Protein AF-A0A8C3JCE6-F1 (afdb_monomer_lite)

Secondary structure (DSSP, 8-state):
----HHHHHHHHHHHTS-----PPP---EEEE-TT--EEEE----TTSEEEEEEE-S--SSSSPP--EEEEEEE--GGG-SS--EEEEE--SSS---SS-GGG---S--TT--GGG--------

Radius of gyration: 26.01 Å; chains: 1; bounding box: 96×39×37 Å

Foldseek 3Di:
DDPPPPVVVVVVVVVPPPPPPLPQDDPAAWDADPQRKIWHWHDQDPQQKTKTWIFGPDDPDPWDTDIWIKIWGWDDPPSPSDTDIDMDTDGPTPPDDPDDPVPPDPPDDPPDDPPPPPPDDDDD

Structure (mmCIF, N/CA/C/O backbone):
data_AF-A0A8C3JCE6-F1
#
_entry.id   AF-A0A8C3JCE6-F1
#
loop_
_atom_site.group_PDB
_atom_site.id
_atom_site.type_symbol
_atom_site.label_atom_id
_atom_site.label_alt_id
_atom_site.label_comp_id
_atom_site.label_asym_id
_atom_site.label_entity_id
_atom_site.label_seq_id
_atom_site.pdbx_PDB_ins_code
_atom_site.Cartn_x
_atom_site.Cartn_y
_atom_site.Cartn_z
_atom_site.occupancy
_atom_site.B_iso_or_equiv
_atom_site.auth_seq_id
_atom_site.auth_comp_id
_atom_site.auth_asym_id
_atom_site.auth_atom_id
_atom_site.pdbx_PDB_model_num
ATOM 1 N N . MET A 1 1 ? -63.593 -9.966 15.697 1.00 45.19 1 MET A N 1
ATOM 2 C CA . MET A 1 1 ? -62.556 -11.003 15.852 1.00 45.19 1 MET A CA 1
ATOM 3 C C . MET A 1 1 ? -61.497 -10.745 14.784 1.00 45.19 1 MET A C 1
ATOM 5 O O . MET A 1 1 ? -61.809 -10.823 13.610 1.00 45.19 1 MET A O 1
ATOM 9 N N . VAL A 1 2 ? -60.333 -10.270 15.236 1.00 52.44 2 VAL A N 1
ATOM 10 C CA . VAL A 1 2 ? -58.968 -10.300 14.667 1.00 52.44 2 VAL A CA 1
ATOM 11 C C . VAL A 1 2 ? -58.776 -10.265 13.136 1.00 52.44 2 VAL A C 1
ATOM 13 O O . VAL A 1 2 ? -58.744 -11.302 12.486 1.00 52.44 2 VAL A O 1
ATOM 16 N N . GLN A 1 3 ? -58.436 -9.086 12.604 1.00 55.47 3 GLN A N 1
ATOM 17 C CA . GLN A 1 3 ? -57.632 -8.949 11.379 1.00 55.47 3 GLN A CA 1
ATOM 18 C C . GLN A 1 3 ? -56.282 -8.301 11.736 1.00 55.47 3 GLN A C 1
ATOM 20 O O . GLN A 1 3 ? -55.982 -7.176 11.355 1.00 55.47 3 GLN A O 1
ATOM 25 N N . ALA A 1 4 ? -55.491 -8.996 12.558 1.00 56.81 4 ALA A N 1
ATOM 26 C CA . ALA A 1 4 ? -54.167 -8.550 13.017 1.00 56.81 4 ALA A CA 1
ATOM 27 C C . ALA A 1 4 ? -53.006 -9.222 12.252 1.00 56.81 4 ALA A C 1
ATOM 29 O O . ALA A 1 4 ? -51.842 -8.878 12.431 1.00 56.81 4 ALA A O 1
ATOM 30 N N . THR A 1 5 ? -53.310 -10.188 11.388 1.00 60.31 5 THR A N 1
ATOM 31 C CA . THR A 1 5 ? -52.348 -11.121 10.792 1.00 60.31 5 THR A CA 1
ATOM 32 C C . THR A 1 5 ? -51.384 -10.527 9.752 1.00 60.31 5 THR A C 1
ATOM 34 O O . THR A 1 5 ? -50.203 -10.861 9.833 1.00 60.31 5 THR A O 1
ATOM 37 N N . PRO A 1 6 ? -51.771 -9.635 8.814 1.00 59.38 6 PRO A N 1
ATOM 38 C CA . PRO A 1 6 ? -50.825 -9.162 7.796 1.00 59.38 6 PRO A CA 1
ATOM 39 C C . PRO A 1 6 ? -49.832 -8.122 8.340 1.00 59.38 6 PRO A C 1
ATOM 41 O O . PRO A 1 6 ? -48.670 -8.108 7.938 1.00 59.38 6 PRO A O 1
ATOM 44 N N . PHE A 1 7 ? -50.256 -7.294 9.302 1.00 58.94 7 PHE A N 1
ATOM 45 C CA . PHE A 1 7 ? -49.386 -6.314 9.965 1.00 58.94 7 PHE A CA 1
ATOM 46 C C . PHE A 1 7 ? -48.319 -6.991 10.834 1.00 58.94 7 PHE A C 1
ATOM 48 O O . PHE A 1 7 ? -47.158 -6.586 10.810 1.00 58.94 7 PHE A O 1
ATOM 55 N N . LEU A 1 8 ? -48.692 -8.054 11.556 1.00 60.34 8 LEU A N 1
ATOM 56 C CA . LEU A 1 8 ? -47.750 -8.854 12.343 1.00 60.34 8 LEU A CA 1
ATOM 57 C C . LEU A 1 8 ? -46.734 -9.587 11.453 1.00 60.34 8 LEU A C 1
ATOM 59 O O . LEU A 1 8 ? -45.559 -9.653 11.808 1.00 60.34 8 LEU A O 1
ATOM 63 N N . LEU A 1 9 ? -47.156 -10.070 10.278 1.00 59.81 9 LEU A N 1
ATOM 64 C CA . LEU A 1 9 ? -46.260 -10.701 9.303 1.00 59.81 9 LEU A CA 1
ATOM 65 C C . LEU A 1 9 ? -45.226 -9.710 8.742 1.00 59.81 9 LEU A C 1
ATOM 67 O O . LEU A 1 9 ? -44.034 -10.016 8.737 1.00 59.81 9 LEU A O 1
ATOM 71 N N . LEU A 1 10 ? -45.643 -8.502 8.349 1.00 60.16 10 LEU A N 1
ATOM 72 C CA . LEU A 1 10 ? -44.723 -7.451 7.887 1.00 60.16 10 LEU A CA 1
ATOM 73 C C . LEU A 1 10 ? -43.743 -7.004 8.981 1.00 60.16 10 LEU A C 1
ATOM 75 O O . LEU A 1 10 ? -42.556 -6.827 8.707 1.00 60.16 10 LEU A O 1
ATOM 79 N N . LEU A 1 11 ? -44.214 -6.880 10.227 1.00 59.09 11 LEU A N 1
ATOM 80 C CA . LEU A 1 11 ? -43.359 -6.537 11.363 1.00 59.09 11 LEU A CA 1
ATOM 81 C C . LEU A 1 11 ? -42.326 -7.643 11.638 1.00 59.09 11 LEU A C 1
ATOM 83 O O . LEU A 1 11 ? -41.154 -7.350 11.856 1.00 59.09 11 LEU A O 1
ATOM 87 N N . SER A 1 12 ? -42.729 -8.915 11.552 1.00 61.41 12 SER A N 1
ATOM 88 C CA . SER A 1 12 ? -41.815 -10.049 11.731 1.00 61.41 12 SER A CA 1
ATOM 89 C C . SER A 1 12 ? -40.740 -10.136 10.640 1.00 61.41 12 SER A C 1
ATOM 91 O O . SER A 1 12 ? -39.593 -10.446 10.951 1.00 61.41 12 SER A O 1
ATOM 93 N N . LEU A 1 13 ? -41.055 -9.779 9.388 1.00 58.72 13 LEU A N 1
ATOM 94 C CA . LEU A 1 13 ? -40.083 -9.790 8.290 1.00 58.72 13 LEU A CA 1
ATOM 95 C C . LEU A 1 13 ? -39.020 -8.685 8.438 1.00 58.72 13 LEU A C 1
ATOM 97 O O . LEU A 1 13 ? -37.858 -8.901 8.101 1.00 58.72 13 LEU A O 1
ATOM 101 N N . ALA A 1 14 ? -39.389 -7.530 9.003 1.00 59.41 14 ALA A N 1
ATOM 102 C CA . ALA A 1 14 ? -38.454 -6.441 9.289 1.00 59.41 14 ALA A CA 1
ATOM 103 C C . ALA A 1 14 ? -37.487 -6.757 10.450 1.00 59.41 14 ALA A C 1
ATOM 105 O O . ALA A 1 14 ? -36.352 -6.286 10.435 1.00 59.41 14 ALA A O 1
ATOM 106 N N . LEU A 1 15 ? -37.899 -7.573 11.432 1.00 57.53 15 LEU A N 1
ATOM 107 C CA . LEU A 1 15 ? -37.045 -7.968 12.565 1.00 57.53 15 LEU A CA 1
ATOM 108 C C . LEU A 1 15 ? -36.015 -9.060 12.224 1.00 57.53 15 LEU A C 1
ATOM 110 O O . LEU A 1 15 ? -35.047 -9.225 12.961 1.00 57.53 15 LEU A O 1
ATOM 114 N N . VAL A 1 16 ? -36.211 -9.805 11.131 1.00 57.81 16 VAL A N 1
ATOM 115 C CA . VAL A 1 16 ? -35.316 -10.905 10.714 1.00 57.81 16 VAL A CA 1
ATOM 116 C C . VAL A 1 16 ? -34.227 -10.429 9.745 1.00 57.81 16 VAL A C 1
ATOM 118 O O . VAL A 1 16 ? -33.332 -11.200 9.407 1.00 57.81 16 VAL A O 1
ATOM 121 N N . ALA A 1 17 ? -34.239 -9.155 9.330 1.00 59.75 17 ALA A N 1
ATOM 122 C CA . ALA A 1 17 ? -33.126 -8.577 8.587 1.00 59.75 17 ALA A CA 1
ATOM 123 C C . ALA A 1 17 ? -31.846 -8.732 9.431 1.00 59.75 17 ALA A C 1
ATOM 125 O O . ALA A 1 17 ? -31.771 -8.143 10.513 1.00 59.75 17 ALA A O 1
ATOM 126 N N . PRO A 1 18 ? -30.846 -9.523 8.987 1.00 59.22 18 PRO A N 1
ATOM 127 C CA . PRO A 1 18 ? -29.585 -9.631 9.696 1.00 59.22 18 PRO A CA 1
ATOM 128 C C . PRO A 1 18 ? -29.032 -8.219 9.792 1.00 59.22 18 PRO A C 1
ATOM 130 O O . PRO A 1 18 ? -28.709 -7.613 8.768 1.00 59.22 18 PRO A O 1
ATOM 133 N N . GLY A 1 19 ? -28.998 -7.669 11.008 1.00 57.03 19 GLY A N 1
ATOM 134 C CA . GLY A 1 19 ? -28.408 -6.365 11.245 1.00 57.03 19 GLY A CA 1
ATOM 135 C C . GLY A 1 19 ? -27.041 -6.381 10.584 1.00 57.03 19 GLY A C 1
ATOM 136 O O . GLY A 1 19 ? -26.227 -7.255 10.894 1.00 57.03 19 GLY A O 1
ATOM 137 N N . LEU A 1 20 ? -26.833 -5.490 9.612 1.00 57.34 20 LEU A N 1
ATOM 138 C CA . LEU A 1 20 ? -25.555 -5.314 8.939 1.00 57.34 20 LEU A CA 1
ATOM 139 C C . LEU A 1 20 ? -24.566 -4.877 10.015 1.00 57.34 20 LEU A C 1
ATOM 141 O O . LEU A 1 20 ? -24.383 -3.691 10.277 1.00 57.34 20 LEU A O 1
ATOM 145 N N . SER A 1 21 ? -23.985 -5.853 10.712 1.00 60.41 21 SER A N 1
ATOM 146 C CA . SER A 1 21 ? -22.917 -5.622 11.659 1.00 60.41 21 SER A CA 1
ATOM 147 C C . SER A 1 21 ? -21.794 -5.041 10.824 1.00 60.41 21 SER A C 1
ATOM 149 O O . SER A 1 21 ? -21.212 -5.738 9.988 1.00 60.41 21 SER A O 1
ATOM 151 N N . ALA A 1 22 ? -21.577 -3.734 10.970 1.00 62.16 22 ALA A N 1
ATOM 152 C CA . ALA A 1 22 ? -20.500 -3.035 10.303 1.00 62.16 22 ALA A CA 1
ATOM 153 C C . ALA A 1 22 ? -19.204 -3.725 10.728 1.00 62.16 22 ALA A C 1
ATOM 155 O O . ALA A 1 22 ? -18.719 -3.533 11.846 1.00 62.16 22 ALA A O 1
ATOM 156 N N . ARG A 1 23 ? -18.687 -4.609 9.865 1.00 64.25 23 ARG A N 1
ATOM 157 C CA . ARG A 1 23 ? -17.450 -5.330 10.142 1.00 64.25 23 ARG A CA 1
ATOM 158 C C . ARG A 1 23 ? -16.377 -4.279 10.362 1.00 64.25 23 ARG A C 1
ATOM 160 O O . ARG A 1 23 ? -16.171 -3.406 9.522 1.00 64.25 23 ARG A O 1
ATOM 167 N N . LYS A 1 24 ? -15.713 -4.354 11.512 1.00 69.94 24 LYS A N 1
ATOM 168 C CA . LYS A 1 24 ? -14.543 -3.531 11.805 1.00 69.94 24 LYS A CA 1
ATOM 169 C C . LYS A 1 24 ? -13.541 -3.714 10.664 1.00 69.94 24 LYS A C 1
ATOM 171 O O . LYS A 1 24 ? -13.167 -4.847 10.368 1.00 69.94 24 LYS A O 1
ATOM 176 N N . CYS A 1 25 ? -13.140 -2.623 10.013 1.00 79.56 25 CYS A N 1
ATOM 177 C CA . CYS A 1 25 ? -12.182 -2.684 8.916 1.00 79.56 25 CYS A CA 1
ATOM 178 C C . CYS A 1 25 ? -10.793 -3.045 9.473 1.00 79.56 25 CYS A C 1
ATOM 180 O O . CYS A 1 25 ? -10.243 -2.318 10.304 1.00 79.56 25 CYS A O 1
ATOM 182 N N . VAL A 1 26 ? -10.253 -4.195 9.064 1.00 88.50 26 VAL A N 1
ATOM 183 C CA . VAL A 1 26 ? -8.949 -4.713 9.506 1.00 88.50 26 VAL A CA 1
ATOM 184 C C . VAL A 1 26 ? -8.009 -4.715 8.309 1.00 88.50 26 VAL A C 1
ATOM 186 O O . VAL A 1 26 ? -8.312 -5.368 7.318 1.00 88.50 26 VAL A O 1
ATOM 189 N N . LEU A 1 27 ? -6.879 -4.000 8.398 1.00 92.38 27 LEU A N 1
ATOM 190 C CA . LEU A 1 27 ? -5.908 -3.915 7.294 1.00 92.38 27 LEU A CA 1
ATOM 191 C C . LEU A 1 27 ? -5.013 -5.152 7.184 1.00 92.38 27 LEU A C 1
ATOM 193 O O . LEU A 1 27 ? -4.523 -5.446 6.101 1.00 92.38 27 LEU A O 1
ATOM 197 N N . THR A 1 28 ? -4.778 -5.874 8.281 1.00 95.50 28 THR A N 1
ATOM 198 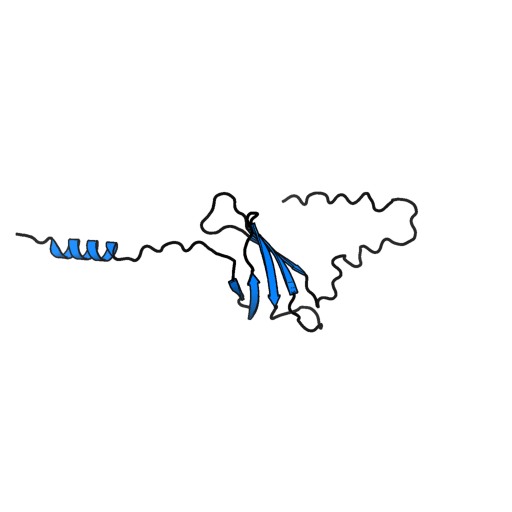C CA . THR A 1 28 ? -3.955 -7.090 8.275 1.00 95.50 28 THR A CA 1
ATOM 199 C C . THR A 1 28 ? -4.519 -8.111 7.292 1.00 95.50 28 THR A C 1
ATOM 201 O O . THR A 1 28 ? -5.669 -8.527 7.429 1.00 95.50 28 THR A O 1
ATOM 204 N N . GLY A 1 29 ? -3.709 -8.556 6.333 1.00 96.81 29 GLY A N 1
ATOM 205 C CA . GLY A 1 29 ? -4.140 -9.528 5.334 1.00 96.81 29 GLY A CA 1
ATOM 206 C C . GLY A 1 29 ? -3.519 -9.319 3.960 1.00 96.81 29 GLY A C 1
ATOM 207 O O . GLY A 1 29 ? -2.535 -8.594 3.800 1.00 96.81 29 GLY A O 1
ATOM 208 N N . ARG A 1 30 ? -4.104 -10.000 2.972 1.00 97.94 30 ARG A N 1
ATOM 209 C CA . ARG A 1 30 ? -3.739 -9.905 1.556 1.00 97.94 30 ARG A CA 1
ATOM 210 C C . ARG A 1 30 ? -4.774 -9.068 0.820 1.00 97.94 30 ARG A C 1
ATOM 212 O O . ARG A 1 30 ? -5.971 -9.264 1.013 1.00 97.94 30 ARG A O 1
ATOM 219 N N . TRP A 1 31 ? -4.292 -8.192 -0.045 1.00 97.56 31 TRP A N 1
ATOM 220 C CA . TRP A 1 31 ? -5.086 -7.254 -0.821 1.00 97.56 31 TRP A CA 1
ATOM 221 C C . TRP A 1 31 ? -4.674 -7.323 -2.283 1.00 97.56 31 TRP A C 1
ATOM 223 O O . TRP A 1 31 ? -3.494 -7.503 -2.590 1.00 97.56 31 TRP A O 1
ATOM 233 N N . VAL A 1 32 ? -5.652 -7.146 -3.164 1.00 98.06 32 VAL A N 1
ATOM 234 C CA . VAL A 1 32 ? -5.454 -7.006 -4.606 1.00 98.06 32 VAL A CA 1
ATOM 235 C C . VAL A 1 32 ? -6.164 -5.728 -5.026 1.00 98.06 32 VAL A C 1
ATOM 237 O O . VAL A 1 32 ? -7.294 -5.501 -4.594 1.00 98.06 32 VAL A O 1
ATOM 240 N N . ASN A 1 33 ? -5.498 -4.872 -5.798 1.00 97.06 33 ASN A N 1
ATOM 241 C CA . ASN A 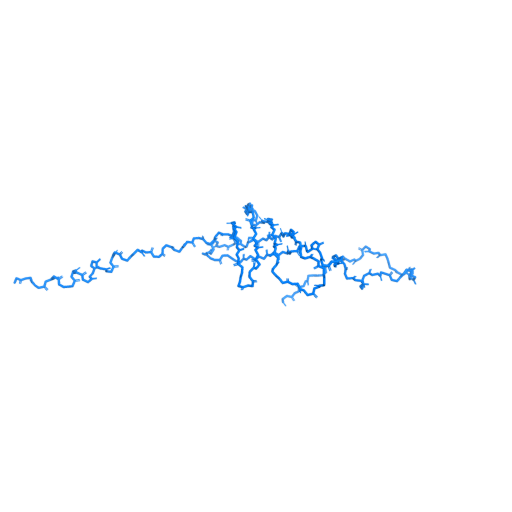1 33 ? -6.140 -3.691 -6.377 1.00 97.06 33 ASN A CA 1
ATOM 242 C C . ASN A 1 33 ? -6.665 -3.981 -7.794 1.00 97.06 33 ASN A C 1
ATOM 244 O O . ASN A 1 33 ? -6.386 -5.031 -8.370 1.00 97.06 33 ASN A O 1
ATOM 248 N N . ASP A 1 34 ? -7.365 -3.016 -8.385 1.00 98.12 34 ASP A N 1
ATOM 249 C CA . ASP A 1 34 ? -7.976 -3.169 -9.715 1.00 98.12 34 ASP A CA 1
ATOM 250 C C . ASP A 1 34 ? -6.956 -3.291 -10.861 1.00 98.12 34 ASP A C 1
ATOM 252 O O . ASP A 1 34 ? -7.296 -3.726 -11.957 1.00 98.12 34 ASP A O 1
ATOM 256 N N . LEU A 1 35 ? -5.691 -2.940 -10.609 1.00 97.38 35 LEU A N 1
ATOM 257 C CA . LEU A 1 35 ? -4.588 -3.126 -11.556 1.00 97.38 35 LEU A CA 1
ATOM 258 C C . LEU A 1 35 ? -3.961 -4.527 -11.460 1.00 97.38 35 LEU A C 1
ATOM 260 O O . LEU A 1 35 ? -3.084 -4.850 -12.253 1.00 97.38 35 LEU A O 1
ATOM 264 N N . GLY A 1 36 ? -4.370 -5.349 -10.488 1.00 96.50 36 GLY A N 1
ATOM 265 C CA . GLY A 1 36 ? -3.801 -6.673 -10.230 1.00 96.50 36 GLY A CA 1
ATOM 266 C C . GLY A 1 36 ? -2.555 -6.672 -9.337 1.00 96.50 36 GLY A C 1
ATOM 267 O O . GLY A 1 36 ? -1.930 -7.718 -9.155 1.00 96.50 36 GLY A O 1
ATOM 268 N N . SER A 1 37 ? -2.178 -5.529 -8.755 1.00 98.00 37 SER A N 1
ATOM 269 C CA . SER A 1 37 ? -1.088 -5.452 -7.780 1.00 98.00 37 SER A CA 1
ATOM 270 C C . SER A 1 37 ? -1.485 -6.149 -6.482 1.00 98.00 37 SER A C 1
ATOM 272 O O . SER A 1 37 ? -2.586 -5.948 -5.969 1.00 98.00 37 SER A O 1
ATOM 274 N N . ASN A 1 38 ? -0.559 -6.917 -5.914 1.00 98.31 38 ASN A N 1
ATOM 275 C CA . ASN A 1 38 ? -0.752 -7.652 -4.670 1.00 98.31 38 ASN A CA 1
ATOM 276 C C . ASN A 1 38 ? -0.056 -6.942 -3.509 1.00 98.31 38 ASN A C 1
ATOM 278 O O . ASN A 1 38 ? 1.108 -6.558 -3.605 1.00 98.31 38 ASN A O 1
ATOM 282 N N . MET A 1 39 ? -0.732 -6.836 -2.374 1.00 98.38 39 MET A N 1
ATOM 283 C CA . MET A 1 39 ? -0.183 -6.258 -1.151 1.00 98.38 39 MET A CA 1
ATOM 284 C C . MET A 1 39 ? -0.443 -7.195 0.023 1.00 98.38 39 MET A C 1
ATOM 286 O O . MET A 1 39 ? -1.535 -7.737 0.169 1.00 98.38 39 MET A O 1
ATOM 290 N N . THR A 1 40 ? 0.555 -7.389 0.881 1.00 98.56 40 THR A N 1
ATOM 291 C CA . THR A 1 40 ? 0.392 -8.094 2.156 1.00 98.56 40 THR A CA 1
ATOM 292 C C . THR A 1 40 ? 0.727 -7.144 3.292 1.00 98.56 40 THR A C 1
ATOM 294 O O . THR A 1 40 ? 1.839 -6.627 3.350 1.00 98.56 40 THR A O 1
ATOM 297 N N . ILE A 1 41 ? -0.223 -6.924 4.198 1.00 98.25 41 ILE A N 1
ATOM 298 C CA . ILE A 1 41 ? -0.049 -6.114 5.406 1.00 98.25 41 ILE A CA 1
ATOM 299 C C . ILE A 1 41 ? 0.039 -7.056 6.604 1.00 98.25 41 ILE A C 1
ATOM 301 O O . ILE A 1 41 ? -0.845 -7.890 6.818 1.00 98.25 41 ILE A O 1
ATOM 305 N N . GLY A 1 42 ? 1.119 -6.928 7.372 1.00 97.31 42 GLY A N 1
ATOM 306 C CA . GLY A 1 42 ? 1.336 -7.674 8.603 1.00 97.31 42 GLY A CA 1
ATOM 307 C C . GLY A 1 42 ? 0.477 -7.179 9.765 1.00 97.31 42 GLY A C 1
ATOM 308 O O . GLY A 1 42 ? -0.412 -6.342 9.616 1.00 97.31 42 GLY A O 1
ATOM 309 N N . ALA A 1 43 ? 0.748 -7.712 10.955 1.00 96.31 43 ALA A N 1
ATOM 310 C CA . ALA A 1 43 ? 0.053 -7.288 12.161 1.00 96.31 43 ALA A CA 1
ATOM 311 C C . ALA A 1 43 ? 0.293 -5.796 12.451 1.00 96.31 43 ALA A C 1
ATOM 313 O O . ALA A 1 43 ? 1.422 -5.310 12.381 1.00 96.31 43 ALA A O 1
ATOM 314 N N . ILE A 1 44 ? -0.779 -5.094 12.818 1.00 93.94 44 ILE A N 1
ATOM 315 C CA . ILE A 1 44 ? -0.728 -3.696 13.247 1.00 93.94 44 ILE A CA 1
ATOM 316 C C . ILE A 1 44 ? -0.397 -3.659 14.739 1.00 93.94 44 ILE A C 1
ATOM 318 O O . ILE A 1 44 ? -1.077 -4.297 15.547 1.00 93.94 44 ILE A O 1
ATOM 322 N N . ASN A 1 45 ? 0.643 -2.920 15.115 1.00 93.56 45 ASN A N 1
ATOM 323 C CA . ASN A 1 45 ? 1.101 -2.853 16.498 1.00 93.56 45 ASN A CA 1
ATOM 324 C C . ASN A 1 45 ? 0.257 -1.886 17.359 1.00 93.56 45 ASN A C 1
ATOM 326 O O . ASN A 1 45 ? -0.658 -1.205 16.891 1.00 93.56 45 ASN A O 1
ATOM 330 N N . GLY A 1 46 ? 0.591 -1.784 18.650 1.00 90.94 46 GLY A N 1
ATOM 331 C CA . GLY A 1 46 ? -0.097 -0.895 19.594 1.00 90.94 46 GLY A CA 1
ATOM 332 C C . GLY A 1 46 ? -0.010 0.604 19.264 1.00 90.94 46 GLY A C 1
ATOM 333 O O . GLY A 1 46 ? -0.805 1.384 19.783 1.00 90.94 46 GLY A O 1
ATOM 334 N N . LYS A 1 47 ? 0.895 1.028 18.382 1.00 92.44 47 LYS A N 1
ATOM 335 C CA . LYS A 1 47 ? 0.997 2.412 17.895 1.00 92.44 47 LYS A CA 1
ATOM 336 C C . LYS A 1 47 ? 0.218 2.644 16.598 1.00 92.44 47 LYS A C 1
ATOM 338 O O . LYS A 1 47 ? 0.075 3.782 16.174 1.00 92.44 47 LYS A O 1
ATOM 343 N N . GLY A 1 48 ? -0.340 1.588 16.003 1.00 92.38 48 GLY A N 1
ATOM 344 C CA . GLY A 1 48 ? -0.997 1.649 14.700 1.00 92.38 48 GLY A CA 1
ATOM 345 C C . GLY A 1 48 ? -0.029 1.462 13.536 1.00 92.38 48 GLY A C 1
ATOM 346 O O . GLY A 1 48 ? -0.455 1.558 12.394 1.00 92.38 48 GLY A O 1
ATOM 347 N N . GLU A 1 49 ? 1.249 1.199 13.796 1.00 96.56 49 GLU A N 1
ATOM 348 C CA . GLU A 1 49 ? 2.255 0.982 12.758 1.00 96.56 49 GLU A CA 1
ATOM 349 C C . GLU A 1 49 ? 2.154 -0.448 12.222 1.00 96.56 49 GLU A C 1
ATOM 351 O O . GLU A 1 49 ? 1.819 -1.386 12.954 1.00 96.56 49 GLU A O 1
ATOM 356 N N . PHE A 1 50 ? 2.477 -0.618 10.946 1.00 97.06 50 PHE A N 1
ATOM 357 C CA . PHE A 1 50 ? 2.526 -1.916 10.292 1.00 97.06 50 PHE A CA 1
ATOM 358 C C . PHE A 1 50 ? 3.635 -1.963 9.243 1.00 97.06 50 PHE A C 1
ATOM 360 O O . PHE A 1 50 ? 4.047 -0.947 8.681 1.00 97.06 50 PHE A O 1
ATOM 367 N N . SER A 1 51 ? 4.076 -3.182 8.951 1.00 98.50 51 SER A N 1
ATOM 368 C CA . SER A 1 51 ? 4.998 -3.486 7.860 1.00 98.50 51 SER A CA 1
ATOM 369 C C . SER A 1 51 ? 4.368 -4.514 6.929 1.00 98.50 51 SER A C 1
ATOM 371 O O . SER A 1 51 ? 3.439 -5.232 7.309 1.00 98.50 51 SER A O 1
ATOM 373 N N . GLY A 1 52 ? 4.874 -4.599 5.706 1.00 98.31 52 GLY A N 1
ATOM 374 C CA . GLY A 1 52 ? 4.340 -5.515 4.713 1.00 98.31 52 GLY A CA 1
ATOM 375 C C . GLY A 1 52 ? 5.183 -5.597 3.452 1.00 98.31 52 GLY A C 1
ATOM 376 O O . GLY A 1 52 ? 6.335 -5.160 3.415 1.00 98.31 52 GLY A O 1
ATOM 377 N N . SER A 1 53 ? 4.569 -6.118 2.399 1.00 98.44 53 SER A 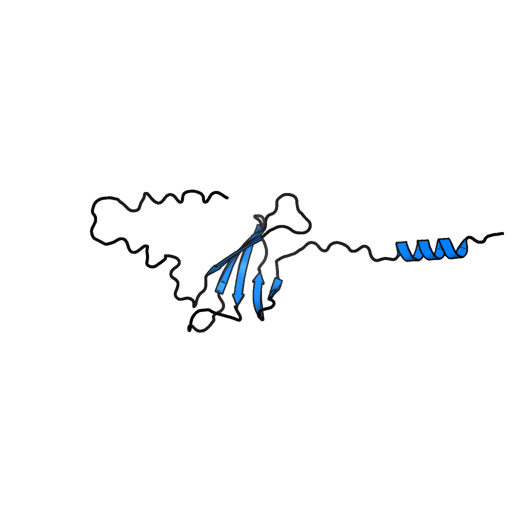N 1
ATOM 378 C CA . SER A 1 53 ? 5.156 -6.189 1.067 1.00 98.44 53 SER A CA 1
ATOM 379 C C . SER A 1 53 ? 4.152 -5.790 -0.008 1.00 98.44 53 SER A C 1
ATOM 381 O O . SER A 1 53 ? 2.943 -5.979 0.140 1.00 98.44 53 SER A O 1
ATOM 383 N N . TYR A 1 54 ? 4.670 -5.208 -1.084 1.00 98.50 54 TYR A N 1
ATOM 384 C CA . TYR A 1 54 ? 3.916 -4.766 -2.246 1.00 98.50 54 TYR A CA 1
ATOM 385 C C . TYR A 1 54 ? 4.546 -5.358 -3.505 1.00 98.50 54 TYR A C 1
ATOM 387 O O . TYR A 1 54 ? 5.751 -5.230 -3.732 1.00 98.50 54 TYR A O 1
ATOM 395 N N . HIS A 1 55 ? 3.731 -6.005 -4.325 1.00 97.94 55 HIS A N 1
ATOM 396 C CA . HIS A 1 55 ? 4.098 -6.516 -5.635 1.00 97.94 55 HIS A CA 1
ATOM 397 C C . HIS A 1 55 ? 3.213 -5.827 -6.669 1.00 97.94 55 HIS A C 1
ATOM 399 O O . HIS A 1 55 ? 2.021 -6.118 -6.770 1.00 97.94 55 HIS A O 1
ATOM 405 N N . THR A 1 56 ? 3.779 -4.854 -7.378 1.00 97.50 56 THR A N 1
ATOM 406 C CA . THR A 1 56 ? 3.022 -4.093 -8.374 1.00 97.50 56 THR A CA 1
ATOM 407 C C . THR A 1 56 ? 2.797 -4.918 -9.638 1.00 97.50 56 THR A C 1
ATOM 409 O O . THR A 1 56 ? 3.643 -5.721 -10.003 1.00 97.50 56 THR A O 1
ATOM 412 N N . ALA A 1 57 ? 1.669 -4.724 -10.314 1.00 97.12 57 ALA A N 1
ATOM 413 C CA . ALA A 1 57 ? 1.428 -5.293 -11.640 1.00 97.12 57 ALA A CA 1
ATOM 414 C C . ALA A 1 57 ? 1.955 -4.399 -12.776 1.00 97.12 57 ALA A C 1
ATOM 416 O O . ALA A 1 57 ? 2.090 -4.846 -13.911 1.00 97.12 57 ALA A O 1
ATOM 417 N N . VAL A 1 58 ? 2.249 -3.129 -12.478 1.00 94.06 58 VAL A N 1
ATOM 418 C CA . VAL A 1 58 ? 2.665 -2.121 -13.461 1.00 94.06 58 VAL A CA 1
ATOM 419 C C . VAL A 1 58 ? 3.873 -1.331 -12.960 1.00 94.06 58 VAL A C 1
ATOM 421 O O . VAL A 1 58 ? 4.021 -1.102 -11.758 1.00 94.06 58 VAL A O 1
ATOM 424 N N . THR A 1 59 ? 4.732 -0.894 -13.879 1.00 92.38 59 THR A N 1
ATOM 425 C CA . THR A 1 59 ? 5.895 -0.037 -13.600 1.00 92.38 59 THR A CA 1
ATOM 426 C C . THR A 1 59 ? 6.076 0.993 -14.714 1.00 92.38 59 THR A C 1
ATOM 428 O O . THR A 1 59 ? 5.714 0.739 -15.861 1.00 92.38 59 THR A O 1
ATOM 431 N N . SER A 1 60 ? 6.632 2.158 -14.377 1.00 89.62 60 SER A N 1
ATOM 432 C CA . SER A 1 60 ? 7.062 3.184 -15.336 1.00 89.62 60 SER A CA 1
ATOM 433 C C . SER A 1 60 ? 8.528 3.037 -15.765 1.00 89.62 60 SER A C 1
ATOM 435 O O . SER A 1 60 ? 9.001 3.806 -16.597 1.00 89.62 60 SER A O 1
ATOM 437 N N . THR A 1 61 ? 9.259 2.074 -15.196 1.00 87.88 61 THR A N 1
ATOM 438 C CA . THR A 1 61 ? 10.656 1.773 -15.537 1.00 87.88 61 THR A CA 1
ATOM 439 C C . THR A 1 61 ? 10.752 0.535 -16.429 1.00 87.88 61 THR A C 1
ATOM 441 O O . THR A 1 61 ? 9.824 -0.262 -16.506 1.00 87.88 61 THR A O 1
ATOM 444 N N . THR A 1 62 ? 11.899 0.330 -17.076 1.00 88.88 62 THR A N 1
ATOM 445 C CA . THR A 1 62 ? 12.200 -0.908 -17.820 1.00 88.88 62 THR A CA 1
ATOM 446 C C . THR A 1 62 ? 12.771 -2.014 -16.931 1.00 88.88 62 THR A C 1
ATOM 448 O O . THR A 1 62 ? 13.124 -3.081 -17.428 1.00 88.88 62 THR A O 1
ATOM 451 N N . ASN A 1 63 ? 12.917 -1.755 -15.630 1.00 90.25 63 ASN A N 1
ATOM 452 C CA . ASN A 1 63 ? 13.491 -2.712 -14.695 1.00 90.25 63 ASN A CA 1
ATOM 453 C C . ASN A 1 63 ? 12.478 -3.812 -14.382 1.00 90.25 63 ASN A C 1
ATOM 455 O O . ASN A 1 63 ? 11.271 -3.570 -14.329 1.00 90.25 63 ASN A O 1
ATOM 459 N N . GLU A 1 64 ? 12.984 -5.015 -14.131 1.00 92.19 64 GLU A N 1
ATOM 460 C CA . GLU A 1 64 ? 12.151 -6.137 -13.716 1.00 92.19 64 GLU A CA 1
ATOM 461 C C . GLU A 1 64 ? 11.447 -5.817 -12.391 1.00 92.19 64 GLU A C 1
ATOM 463 O O . GLU A 1 64 ? 12.084 -5.416 -11.414 1.00 92.19 64 GLU A O 1
ATOM 468 N N . ILE A 1 65 ? 10.124 -5.988 -12.359 1.00 94.38 65 ILE A N 1
ATOM 469 C CA . ILE A 1 65 ? 9.325 -5.756 -11.158 1.00 94.38 65 ILE A CA 1
ATOM 470 C C . ILE A 1 65 ? 9.707 -6.779 -10.089 1.00 94.38 65 ILE A C 1
ATOM 472 O O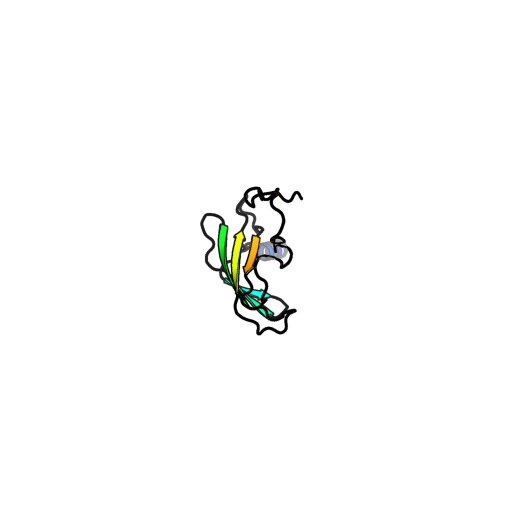 . ILE A 1 65 ? 9.646 -7.987 -10.304 1.00 94.38 65 ILE A O 1
ATOM 476 N N . GLN A 1 66 ? 10.009 -6.287 -8.891 1.00 94.69 66 GLN A N 1
ATOM 477 C CA . GLN A 1 66 ? 10.330 -7.119 -7.736 1.00 94.69 66 GLN A CA 1
ATOM 478 C C . GLN A 1 66 ? 9.432 -6.795 -6.543 1.00 94.69 66 GLN A C 1
ATOM 480 O O . GLN A 1 66 ? 8.927 -5.679 -6.379 1.00 94.69 66 GLN A O 1
ATOM 485 N N . LEU A 1 67 ? 9.246 -7.788 -5.670 1.00 96.94 67 LEU A N 1
ATOM 486 C CA . LEU A 1 67 ? 8.578 -7.589 -4.388 1.00 96.94 67 LEU A CA 1
ATOM 487 C C . LEU A 1 67 ? 9.320 -6.515 -3.579 1.00 96.94 67 LEU A C 1
ATOM 489 O O . LEU A 1 67 ? 10.529 -6.604 -3.371 1.00 96.94 67 LEU A O 1
ATOM 493 N N . SER A 1 68 ? 8.584 -5.506 -3.123 1.00 97.56 68 SER A N 1
ATOM 494 C CA . SER A 1 68 ? 9.139 -4.346 -2.428 1.00 97.56 68 SER A CA 1
ATOM 495 C C . SER A 1 68 ? 8.555 -4.228 -1.017 1.00 97.56 68 SER A C 1
ATOM 497 O O . SER A 1 68 ? 7.348 -4.420 -0.845 1.00 97.56 68 SER A O 1
ATOM 499 N N . PRO A 1 69 ? 9.364 -3.944 0.019 1.00 97.88 69 PRO A N 1
ATOM 500 C CA . PRO A 1 69 ? 8.853 -3.759 1.370 1.00 97.88 69 PRO A CA 1
ATOM 501 C C . PRO A 1 69 ? 8.038 -2.467 1.478 1.00 97.88 69 PRO A C 1
ATOM 503 O O . PRO A 1 69 ? 8.332 -1.463 0.824 1.00 97.88 69 PRO A O 1
ATOM 506 N N . LEU A 1 70 ? 7.034 -2.486 2.353 1.00 97.88 70 LEU A N 1
ATOM 507 C CA . LEU A 1 70 ? 6.263 -1.302 2.723 1.00 97.88 70 LEU A CA 1
ATOM 508 C C . LEU A 1 70 ? 6.206 -1.130 4.237 1.00 97.88 70 LEU A C 1
ATOM 510 O O . LEU A 1 70 ? 6.231 -2.108 4.990 1.00 97.88 70 LEU A O 1
ATOM 514 N N . GLN A 1 71 ? 6.081 0.121 4.666 1.00 98.19 71 GLN A N 1
ATOM 515 C CA . GLN A 1 71 ? 5.898 0.493 6.062 1.00 98.19 71 GLN A CA 1
ATOM 516 C C . GLN A 1 71 ? 4.869 1.612 6.165 1.00 98.19 71 GLN A C 1
ATOM 518 O O . GLN A 1 71 ? 4.869 2.535 5.354 1.00 98.19 71 GLN A O 1
ATOM 523 N N . GLY A 1 72 ? 3.973 1.524 7.141 1.00 97.25 72 GLY A N 1
ATOM 524 C CA . GLY A 1 72 ? 2.873 2.466 7.271 1.00 97.25 72 GLY A CA 1
ATOM 525 C C . GLY A 1 72 ? 2.302 2.556 8.672 1.00 97.25 72 GLY A C 1
ATOM 526 O O . GLY A 1 72 ? 2.790 1.927 9.612 1.00 97.25 72 GLY A O 1
ATOM 527 N N . SER A 1 73 ? 1.257 3.364 8.799 1.00 95.88 73 SER A N 1
ATOM 528 C CA . SER A 1 73 ? 0.512 3.538 10.035 1.00 95.88 73 SER A CA 1
ATOM 529 C C . SER A 1 73 ? -0.977 3.752 9.775 1.00 95.88 73 SER A C 1
ATOM 531 O O . SER A 1 73 ? -1.403 4.250 8.731 1.00 95.88 73 SER A O 1
ATOM 533 N N . GLN A 1 74 ? -1.789 3.335 10.738 1.00 93.25 74 GLN A N 1
ATOM 534 C CA . GLN A 1 74 ? -3.231 3.501 10.765 1.00 93.25 74 GLN A CA 1
ATOM 535 C C . GLN A 1 74 ? -3.608 4.427 11.918 1.00 93.25 74 GLN A C 1
ATOM 537 O O . GLN A 1 74 ? -3.189 4.243 13.062 1.00 93.25 74 GLN A O 1
ATOM 542 N N . HIS A 1 75 ? -4.441 5.417 11.617 1.00 89.56 75 HIS A N 1
ATOM 543 C CA . HIS A 1 75 ? -4.957 6.362 12.587 1.00 89.56 75 HIS A CA 1
ATOM 544 C C . HIS A 1 75 ? -5.847 5.656 13.615 1.00 89.56 75 HIS A C 1
ATOM 546 O O . HIS A 1 75 ? -6.790 4.948 13.263 1.00 89.56 75 HIS A O 1
ATOM 552 N N . ARG A 1 76 ? -5.565 5.864 14.905 1.00 78.50 76 ARG A N 1
ATOM 553 C CA . ARG A 1 76 ? -6.281 5.182 16.000 1.00 78.50 76 ARG A CA 1
ATOM 554 C C . ARG A 1 76 ? -7.276 6.066 16.752 1.00 78.50 76 ARG A C 1
ATOM 556 O O . ARG A 1 76 ? -8.043 5.542 17.560 1.00 78.50 76 ARG A O 1
ATOM 563 N N . ILE A 1 77 ? -7.278 7.382 16.525 1.00 66.12 77 ILE A N 1
ATOM 564 C CA . ILE A 1 77 ? -8.105 8.297 17.320 1.00 66.12 77 ILE A CA 1
ATOM 565 C C . ILE A 1 77 ? -9.587 8.067 16.979 1.00 66.12 77 ILE A C 1
ATOM 567 O O . ILE A 1 77 ? -9.977 7.972 15.815 1.00 66.12 77 ILE A O 1
ATOM 571 N N . ASN A 1 78 ? -10.409 7.955 18.024 1.00 65.31 78 ASN A N 1
ATOM 572 C CA . ASN A 1 78 ? -11.867 7.793 17.980 1.00 65.31 78 ASN A CA 1
ATOM 573 C C . ASN A 1 78 ? -12.412 6.470 17.417 1.00 65.31 78 ASN A C 1
ATOM 575 O O . ASN A 1 78 ? -13.608 6.419 17.151 1.00 65.31 78 ASN A O 1
ATOM 579 N N . GLN A 1 79 ? -11.584 5.421 17.249 1.00 62.34 79 GLN A N 1
ATOM 580 C CA . GLN A 1 79 ? -12.003 4.058 16.847 1.00 62.34 79 GLN A CA 1
ATOM 581 C C . GLN A 1 79 ? -13.152 4.043 15.821 1.00 62.34 79 GLN A C 1
ATOM 583 O O . GLN A 1 79 ? -14.125 3.298 15.958 1.00 62.34 79 GLN A O 1
ATOM 588 N N . LYS A 1 80 ? -13.059 4.912 14.807 1.00 67.12 80 LYS A N 1
ATOM 589 C CA . LYS A 1 80 ? -14.079 5.002 13.763 1.00 67.12 80 LYS A CA 1
ATOM 590 C C . LYS A 1 80 ? -14.199 3.637 13.088 1.00 67.12 80 LYS A C 1
ATOM 592 O O . LYS A 1 80 ? -13.218 2.901 12.995 1.00 67.12 80 LYS A O 1
ATOM 597 N N . SER A 1 81 ? -15.383 3.317 12.573 1.00 73.19 81 SER A N 1
ATOM 598 C CA . SER A 1 81 ? -15.607 2.080 11.808 1.00 73.19 81 SER A CA 1
ATOM 599 C C . SER A 1 81 ? -14.639 1.937 10.623 1.00 73.19 81 SER A C 1
ATOM 601 O O . SER A 1 81 ? -14.321 0.818 10.220 1.00 73.19 81 SER A O 1
ATOM 603 N N . GLN A 1 82 ? -14.137 3.067 10.111 1.00 81.44 82 GLN A N 1
ATOM 604 C CA . GLN A 1 82 ? -13.191 3.172 9.003 1.00 81.44 82 GLN A CA 1
ATOM 605 C C . GLN A 1 82 ? -12.070 4.174 9.347 1.00 81.44 82 GLN A C 1
ATOM 607 O O . GLN A 1 82 ? -12.193 5.368 9.066 1.00 81.44 82 GLN A O 1
ATOM 612 N N . PRO A 1 83 ? -11.001 3.735 10.028 1.00 87.25 83 PRO A N 1
ATOM 613 C CA . PRO A 1 83 ? -9.832 4.573 10.290 1.00 87.25 83 PRO A CA 1
ATOM 614 C C . PRO A 1 83 ? -9.042 4.862 9.004 1.00 87.25 83 PRO A C 1
ATOM 616 O O . PRO A 1 83 ? -8.906 3.998 8.137 1.00 87.25 83 PRO A O 1
ATOM 619 N N . THR A 1 84 ? -8.470 6.062 8.906 1.00 91.31 84 THR A N 1
ATOM 620 C CA . THR A 1 84 ? -7.526 6.407 7.837 1.00 91.31 84 THR A CA 1
ATOM 621 C C . THR A 1 84 ? -6.187 5.709 8.061 1.00 91.31 84 THR A C 1
ATOM 623 O O . THR A 1 84 ? -5.803 5.418 9.194 1.00 91.31 84 THR A O 1
ATOM 626 N N . PHE A 1 85 ? -5.462 5.424 6.986 1.00 93.81 85 PHE A N 1
ATOM 627 C CA . PHE A 1 85 ? -4.128 4.837 7.045 1.00 93.81 85 PHE A CA 1
ATOM 628 C C . PHE A 1 85 ? -3.296 5.315 5.860 1.00 93.81 85 PHE A C 1
ATOM 630 O O . PHE A 1 85 ? -3.839 5.755 4.849 1.00 93.81 85 PHE A O 1
ATOM 637 N N . GLY A 1 86 ? -1.981 5.223 5.997 1.00 96.56 86 GLY A N 1
ATOM 638 C CA . GLY A 1 86 ? -1.026 5.544 4.946 1.00 96.56 86 GLY A CA 1
ATOM 639 C C . GLY A 1 86 ? 0.202 4.655 5.060 1.00 96.56 86 GLY A C 1
ATOM 640 O O . GLY A 1 86 ? 0.474 4.086 6.117 1.00 96.56 86 GLY A O 1
ATOM 641 N N . PHE A 1 87 ? 0.929 4.503 3.961 1.00 97.75 87 PHE A N 1
ATOM 642 C CA . PHE A 1 87 ? 2.155 3.718 3.916 1.00 97.75 87 PHE A CA 1
ATOM 643 C C . PHE A 1 87 ? 3.078 4.221 2.811 1.00 97.75 87 PHE A C 1
ATOM 645 O O . PHE A 1 87 ? 2.638 4.828 1.837 1.00 97.75 87 PHE A O 1
ATOM 652 N N . THR A 1 88 ? 4.355 3.899 2.959 1.00 97.50 88 THR A N 1
ATOM 653 C CA . THR A 1 88 ? 5.405 4.130 1.974 1.00 97.50 88 THR A CA 1
ATOM 654 C C . THR A 1 88 ? 5.898 2.784 1.469 1.00 97.50 88 THR A C 1
ATOM 656 O O . THR A 1 88 ? 6.136 1.869 2.259 1.00 97.50 88 THR A O 1
ATOM 659 N N . VAL A 1 89 ? 6.076 2.665 0.154 1.00 96.56 89 VAL A N 1
ATOM 660 C CA . VAL A 1 89 ? 6.714 1.505 -0.479 1.00 96.56 89 VAL A CA 1
ATOM 661 C C . VAL A 1 89 ? 8.147 1.880 -0.832 1.00 96.56 89 VAL A C 1
ATOM 663 O O . VAL A 1 89 ? 8.376 2.864 -1.533 1.00 96.56 89 VAL A O 1
ATOM 666 N N . LYS A 1 90 ? 9.117 1.092 -0.367 1.00 95.12 90 LYS A N 1
ATOM 667 C CA . LYS A 1 90 ? 10.512 1.219 -0.794 1.00 95.12 90 LYS A CA 1
ATOM 668 C C . LYS A 1 90 ? 10.739 0.282 -1.975 1.00 95.12 90 LYS A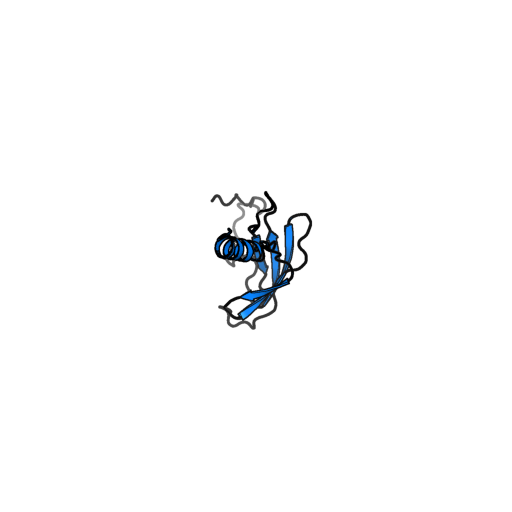 C 1
ATOM 670 O O . LYS A 1 90 ? 11.024 -0.896 -1.782 1.00 95.12 90 LYS A O 1
ATOM 675 N N . TRP A 1 91 ? 10.589 0.805 -3.188 1.00 93.75 91 TRP A N 1
ATOM 676 C CA . TRP A 1 91 ? 10.764 0.040 -4.422 1.00 93.75 91 TRP A CA 1
ATOM 677 C C . TRP A 1 91 ? 12.192 -0.501 -4.550 1.00 93.75 91 TRP A C 1
ATOM 679 O O . TRP A 1 91 ? 13.155 0.259 -4.564 1.00 93.75 91 TRP A O 1
ATOM 689 N N . THR A 1 92 ? 12.335 -1.820 -4.644 1.00 92.25 92 THR A N 1
ATOM 690 C CA . THR A 1 92 ? 13.645 -2.495 -4.727 1.00 92.25 92 THR A CA 1
ATOM 691 C C . THR A 1 92 ? 14.244 -2.476 -6.130 1.00 92.25 92 THR A C 1
ATOM 693 O O . THR A 1 92 ? 15.441 -2.691 -6.285 1.00 92.25 92 THR A O 1
ATOM 696 N N . PHE A 1 93 ? 13.427 -2.182 -7.143 1.00 86.25 93 PHE A N 1
ATOM 697 C CA . PHE A 1 93 ? 13.789 -2.269 -8.557 1.00 86.25 93 PHE A CA 1
ATOM 698 C C . PHE A 1 93 ? 13.716 -0.928 -9.298 1.00 86.25 93 PHE A C 1
ATOM 700 O O . PHE A 1 93 ? 14.030 -0.873 -10.481 1.00 86.25 93 PHE A O 1
ATOM 707 N N . SER A 1 94 ? 13.301 0.172 -8.663 1.00 76.44 94 SER A N 1
ATOM 708 C CA . SER A 1 94 ? 13.118 1.450 -9.370 1.00 76.44 94 SER A CA 1
ATOM 709 C C . SER A 1 94 ? 14.423 2.206 -9.635 1.00 76.44 94 SER A C 1
ATOM 711 O O . SER A 1 94 ? 14.383 3.243 -10.287 1.00 76.44 94 SER A O 1
ATOM 713 N N . GLY A 1 95 ? 15.570 1.739 -9.123 1.00 62.91 95 GLY A N 1
ATOM 714 C CA . GLY A 1 95 ? 16.856 2.446 -9.228 1.00 62.91 95 GLY A CA 1
ATOM 715 C C . GLY A 1 95 ? 16.887 3.809 -8.522 1.00 62.91 95 GLY A C 1
ATOM 716 O O . GLY A 1 95 ? 17.942 4.428 -8.434 1.00 62.91 95 GLY A O 1
ATOM 717 N N . ALA A 1 96 ? 15.752 4.264 -7.982 1.00 54.38 96 ALA A N 1
ATOM 718 C CA . ALA A 1 96 ? 15.646 5.490 -7.223 1.00 54.38 96 ALA A CA 1
ATOM 719 C C . ALA A 1 96 ? 16.340 5.279 -5.877 1.00 54.38 96 ALA A C 1
ATOM 721 O O . ALA A 1 96 ? 15.805 4.659 -4.954 1.00 54.38 96 ALA A O 1
ATOM 722 N N . SER A 1 97 ? 17.554 5.811 -5.772 1.00 49.91 97 SER A N 1
ATOM 723 C CA . SER A 1 97 ? 18.089 6.234 -4.487 1.00 49.91 97 SER A CA 1
ATOM 724 C C . SER A 1 97 ? 16.994 7.052 -3.767 1.00 49.91 97 SER A C 1
ATOM 726 O O . SER A 1 97 ? 16.314 7.853 -4.411 1.00 49.91 97 SER A O 1
ATOM 728 N N . PRO A 1 98 ? 16.775 6.878 -2.447 1.00 51.34 98 PRO A N 1
ATOM 729 C CA . PRO A 1 98 ? 15.825 7.706 -1.693 1.00 51.34 98 PRO A CA 1
ATOM 730 C C . PRO A 1 98 ? 16.193 9.200 -1.713 1.00 51.34 98 PRO A C 1
ATOM 732 O O . PRO A 1 98 ? 15.410 10.032 -1.262 1.00 51.34 98 PRO A O 1
ATOM 735 N N . PHE A 1 99 ? 17.370 9.535 -2.242 1.00 47.28 99 PHE A N 1
ATOM 736 C CA . PHE A 1 99 ? 17.804 10.884 -2.543 1.00 47.28 99 PHE A CA 1
ATOM 737 C C . PHE A 1 99 ? 17.675 11.144 -4.050 1.00 47.28 99 PHE A C 1
ATOM 739 O O . PHE A 1 99 ? 18.195 10.349 -4.840 1.00 47.28 99 PHE A O 1
ATOM 746 N N . PRO A 1 100 ? 17.012 12.234 -4.470 1.00 45.06 100 PRO A N 1
ATOM 747 C CA . PRO A 1 100 ? 17.068 12.661 -5.860 1.00 45.06 100 PRO A CA 1
ATOM 748 C C . PRO A 1 100 ? 18.523 12.985 -6.233 1.00 45.06 100 PRO A C 1
ATOM 750 O O . PRO A 1 100 ? 19.250 13.550 -5.414 1.00 45.06 100 PRO A O 1
ATOM 753 N N . ASP A 1 101 ? 18.925 12.712 -7.478 1.00 47.53 101 ASP A N 1
ATOM 754 C CA . ASP A 1 101 ? 20.227 13.126 -8.050 1.00 47.53 101 ASP A CA 1
ATOM 755 C C . ASP A 1 101 ? 20.475 14.654 -7.957 1.00 47.53 101 ASP A C 1
ATOM 757 O O . ASP A 1 101 ? 21.566 15.146 -8.233 1.00 47.53 101 ASP A O 1
ATOM 761 N N . SER A 1 102 ? 19.476 15.438 -7.534 1.00 47.81 102 SER A N 1
ATOM 762 C CA . SER A 1 102 ? 19.602 16.862 -7.214 1.00 47.81 102 SER A CA 1
ATOM 763 C C . SER A 1 102 ? 20.215 17.156 -5.835 1.00 47.81 102 SER A C 1
ATOM 765 O O . SER A 1 102 ? 20.357 18.327 -5.491 1.00 47.81 102 SER A O 1
ATOM 767 N N . LEU A 1 103 ? 20.544 16.140 -5.026 1.00 45.19 103 LEU A N 1
ATOM 768 C CA . LEU A 1 103 ? 21.260 16.299 -3.750 1.00 45.19 103 LEU A CA 1
ATOM 769 C C . LEU A 1 103 ? 22.756 15.966 -3.841 1.00 45.19 103 LEU A C 1
ATOM 771 O O . LEU A 1 103 ? 23.427 15.924 -2.808 1.00 45.19 103 LEU A O 1
ATOM 775 N N . GLN A 1 104 ? 23.322 15.798 -5.041 1.00 45.16 104 GLN A N 1
ATOM 776 C CA . GLN A 1 104 ? 24.766 15.954 -5.196 1.00 45.16 104 GLN A CA 1
ATOM 777 C C . GLN A 1 104 ? 25.127 17.400 -4.829 1.00 45.16 104 GLN A C 1
ATOM 779 O O . GLN A 1 104 ? 24.979 18.320 -5.635 1.00 45.16 104 GLN A O 1
ATOM 784 N N . CYS A 1 105 ? 25.614 17.609 -3.604 1.00 40.97 105 CYS A N 1
ATOM 785 C CA . CYS A 1 105 ? 26.326 18.828 -3.249 1.00 40.97 105 CYS A CA 1
ATOM 786 C C . CYS A 1 105 ? 27.412 19.055 -4.315 1.00 40.97 105 CYS A C 1
ATOM 788 O O . CYS A 1 105 ? 28.259 18.169 -4.487 1.00 40.97 105 CYS A O 1
ATOM 790 N N . PRO A 1 106 ? 27.438 20.191 -5.038 1.00 41.22 106 PRO A N 1
ATOM 791 C CA . PRO A 1 106 ? 28.597 20.512 -5.855 1.00 41.22 106 PRO A CA 1
ATOM 792 C C . PRO A 1 106 ? 29.804 20.540 -4.911 1.00 41.22 106 PRO A C 1
ATOM 794 O O . PRO A 1 106 ? 29.810 21.290 -3.935 1.00 41.22 106 PRO A O 1
ATOM 797 N N . GLN A 1 107 ? 30.803 19.688 -5.156 1.00 51.75 107 GLN A N 1
ATOM 798 C CA . GLN A 1 107 ? 31.970 19.480 -4.281 1.00 51.75 107 GLN A CA 1
ATOM 799 C C . GLN A 1 107 ? 32.900 20.709 -4.145 1.00 51.75 107 GLN A C 1
ATOM 801 O O . GLN A 1 107 ? 34.072 20.570 -3.812 1.00 51.75 107 GLN A O 1
ATOM 806 N N . SER A 1 108 ? 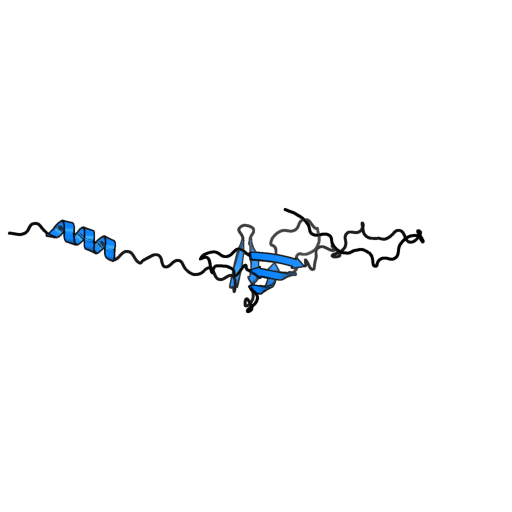32.428 21.930 -4.390 1.00 50.25 108 SER A N 1
ATOM 807 C CA . SER A 1 108 ? 33.291 23.106 -4.494 1.00 50.25 108 SER A CA 1
ATOM 808 C C . SER A 1 108 ? 32.663 24.394 -3.962 1.00 50.25 108 SER A C 1
ATOM 810 O O . SER A 1 108 ? 32.727 25.435 -4.616 1.00 50.25 108 SER A O 1
ATOM 812 N N . SER A 1 109 ? 32.067 24.383 -2.770 1.00 45.75 109 SER A N 1
ATOM 813 C CA . SER A 1 109 ? 31.795 25.640 -2.058 1.00 45.75 109 SER A CA 1
ATOM 814 C C . SER A 1 109 ? 32.066 25.509 -0.557 1.00 45.75 109 SER A C 1
ATOM 816 O O . SER A 1 109 ? 31.370 24.756 0.117 1.00 45.75 109 SER A O 1
ATOM 818 N N . PRO A 1 110 ? 33.050 26.246 -0.003 1.00 51.84 110 PRO A N 1
ATOM 819 C CA . PRO A 1 110 ? 33.463 26.141 1.400 1.00 51.84 110 PRO A CA 1
ATOM 820 C C . PRO A 1 110 ? 32.520 26.872 2.375 1.00 51.84 110 PRO A C 1
ATOM 822 O O . PRO A 1 110 ? 32.928 27.218 3.478 1.00 51.84 110 PRO A O 1
ATOM 825 N N . ALA A 1 111 ? 31.276 27.160 1.981 1.00 54.31 111 ALA A N 1
ATOM 826 C CA . ALA A 1 111 ? 30.460 28.142 2.688 1.00 54.31 111 ALA A CA 1
ATOM 827 C C . ALA A 1 111 ? 29.479 27.575 3.725 1.00 54.31 111 ALA A C 1
ATOM 829 O O . ALA A 1 111 ? 29.078 28.347 4.588 1.00 54.31 111 ALA A O 1
ATOM 830 N N . LEU A 1 112 ? 29.082 26.293 3.707 1.00 47.12 112 LEU A N 1
ATOM 831 C CA . LEU A 1 112 ? 28.081 25.784 4.664 1.00 47.12 112 LEU A CA 1
ATOM 832 C C . LEU A 1 112 ? 28.241 24.275 4.968 1.00 47.12 112 LEU A C 1
ATOM 834 O O . LEU A 1 112 ? 28.226 23.473 4.033 1.00 47.12 112 LEU A O 1
ATOM 838 N N . PRO A 1 113 ? 28.364 23.857 6.247 1.00 42.88 113 PRO A N 1
ATOM 839 C CA . PRO A 1 113 ? 28.328 22.448 6.638 1.00 42.88 113 PRO A CA 1
ATOM 840 C C . PRO A 1 113 ? 26.906 21.867 6.545 1.00 42.88 113 PRO A C 1
ATOM 842 O O . PRO A 1 113 ? 25.912 22.558 6.768 1.00 42.88 113 PRO A O 1
ATOM 845 N N . CYS A 1 114 ? 26.816 20.571 6.234 1.00 51.25 114 CYS A N 1
ATOM 846 C CA . CYS A 1 114 ? 25.573 19.838 5.950 1.00 51.25 114 CYS A CA 1
ATOM 847 C C . CYS A 1 114 ? 24.645 19.626 7.168 1.00 51.25 114 CYS A C 1
ATOM 849 O O . CYS A 1 114 ? 23.585 19.021 7.023 1.00 51.25 114 CYS A O 1
ATOM 851 N N . ASP A 1 115 ? 24.996 20.142 8.347 1.00 44.91 115 ASP A N 1
ATOM 852 C CA . ASP A 1 115 ? 24.253 19.923 9.598 1.00 44.91 115 ASP A CA 1
ATOM 853 C C . ASP A 1 115 ? 23.008 20.819 9.761 1.00 44.91 115 ASP A C 1
ATOM 855 O O . ASP A 1 115 ? 22.298 20.723 10.759 1.00 44.91 115 ASP A O 1
ATOM 859 N N . ALA A 1 116 ? 22.704 21.689 8.792 1.00 46.09 116 ALA A N 1
ATOM 860 C CA . ALA A 1 116 ? 21.596 22.647 8.893 1.00 46.09 116 ALA A CA 1
ATOM 861 C C . ALA A 1 116 ? 20.269 22.191 8.250 1.00 46.09 116 ALA A C 1
ATOM 863 O O . ALA A 1 116 ? 19.302 22.955 8.250 1.00 46.09 116 ALA A O 1
ATOM 864 N N . LEU A 1 117 ? 20.170 20.968 7.716 1.00 43.06 117 LEU A N 1
ATOM 865 C CA . LEU A 1 117 ? 18.911 20.462 7.154 1.00 43.06 117 LEU A CA 1
ATOM 866 C C . LEU A 1 117 ? 17.993 19.913 8.256 1.00 43.06 117 LEU A C 1
ATOM 868 O O . LEU A 1 117 ? 17.750 18.714 8.364 1.00 43.06 117 LEU A O 1
ATOM 872 N N . VAL A 1 118 ? 17.446 20.818 9.069 1.00 43.09 118 VAL A N 1
ATOM 873 C CA . VAL A 1 118 ? 16.213 20.549 9.818 1.00 43.09 118 VAL A CA 1
ATOM 874 C C . VAL A 1 118 ? 15.078 20.469 8.789 1.00 43.09 118 VAL A C 1
ATOM 876 O O . VAL A 1 118 ? 14.846 21.458 8.086 1.00 43.09 118 VAL A O 1
ATOM 879 N N . PRO A 1 119 ? 14.355 19.342 8.652 1.00 42.72 119 PRO A N 1
ATOM 880 C CA . PRO A 1 119 ? 13.197 19.308 7.775 1.00 42.72 119 PRO A CA 1
ATOM 881 C C . PRO A 1 119 ? 12.136 20.249 8.350 1.00 42.72 119 PRO A C 1
ATOM 883 O O . PRO A 1 119 ? 11.584 20.014 9.426 1.00 42.72 119 PRO A O 1
ATOM 886 N N . SER A 1 120 ? 11.881 21.346 7.638 1.00 37.81 120 SER A N 1
ATOM 887 C CA . SER A 1 120 ? 10.735 22.208 7.919 1.00 37.81 120 SER A CA 1
ATOM 888 C C . SER A 1 120 ? 9.441 21.408 7.723 1.00 37.81 120 SER A C 1
ATOM 890 O O . SER A 1 120 ? 9.371 20.575 6.813 1.00 37.81 120 SER A O 1
ATOM 892 N N . PRO A 1 121 ? 8.414 21.627 8.559 1.00 45.00 121 PRO A N 1
ATOM 893 C CA . PRO A 1 121 ? 7.157 20.906 8.451 1.00 45.00 121 PRO A CA 1
ATOM 894 C C . PRO A 1 121 ? 6.438 21.330 7.168 1.00 45.00 121 PRO A C 1
ATOM 896 O O . PRO A 1 121 ? 6.231 22.518 6.927 1.00 45.00 121 PRO A O 1
ATOM 899 N N . VAL A 1 122 ? 6.041 20.359 6.345 1.00 48.69 122 VAL A N 1
ATOM 900 C CA . VAL A 1 122 ? 5.128 20.622 5.229 1.00 48.69 122 VAL A CA 1
ATOM 901 C C . VAL A 1 122 ? 3.757 20.930 5.829 1.00 48.69 122 VAL A C 1
ATOM 903 O O . VAL A 1 122 ? 3.152 20.095 6.502 1.00 48.69 122 VAL A O 1
ATOM 906 N N . MET A 1 123 ? 3.317 22.170 5.638 1.00 35.47 123 MET A N 1
ATOM 907 C CA . MET A 1 123 ? 2.023 22.693 6.054 1.00 35.47 123 MET A CA 1
ATOM 908 C C . MET A 1 123 ? 1.005 22.460 4.926 1.00 35.47 123 MET A C 1
ATOM 910 O O . MET A 1 123 ? 1.231 22.946 3.825 1.00 35.47 123 MET A O 1
ATOM 914 N N . SER A 1 124 ? -0.087 21.768 5.285 1.00 46.66 124 SER A N 1
ATOM 915 C CA . SER A 1 124 ? -1.419 21.636 4.640 1.00 46.66 124 SER A CA 1
ATOM 916 C C . SER A 1 124 ? -1.507 21.216 3.172 1.00 46.66 124 SER A C 1
ATOM 918 O O . SER A 1 124 ? -1.205 22.039 2.285 1.00 46.66 124 SER A O 1
#

Organism: NCBI:txid425635

pLDDT: mean 74.77, std 21.43, range [35.47, 98.56]

InterPro domains:
  IPR005468 Avidin/streptavidin [PF01382] (22-96)
  IPR005468 Avidin/streptavidin [PS51326] (23-124)
  IPR005469 Avidin [PR00709] (27-41)
  IPR005469 Avidin [PR00709] (48-56)
  IPR005469 Avidin [PR00709] (78-90)
  IPR036896 Avidin-like superfamily [G3DSA:2.40.128.30] (13-95)
  IPR036896 Avidin-like superfamily [SSF50876] (24-95)
  IPR051764 Avidin/Streptavidin-related [PTHR34399] (6-108)

Sequence (124 aa):
MVQATPFLLLLSLALVAPGLSARKCVLTGRWVNDLGSNMTIGAINGKGEFSGSYHTAVTSTTNEIQLSPLQGSQHRINQKSQPTFGFTVKWTFSGASPFPDSLQCPQSSPALPCDALVPSPVMS